Protein AF-A0A2K3M6A0-F1 (afdb_monomer)

Structure (mmCIF, N/CA/C/O backbone):
data_AF-A0A2K3M6A0-F1
#
_entry.id   AF-A0A2K3M6A0-F1
#
loop_
_atom_site.group_PDB
_atom_site.id
_atom_site.type_symbol
_atom_site.label_atom_id
_atom_site.label_alt_id
_atom_site.label_comp_id
_atom_site.label_asym_id
_atom_site.label_entity_id
_atom_site.label_seq_id
_atom_site.pdbx_PDB_ins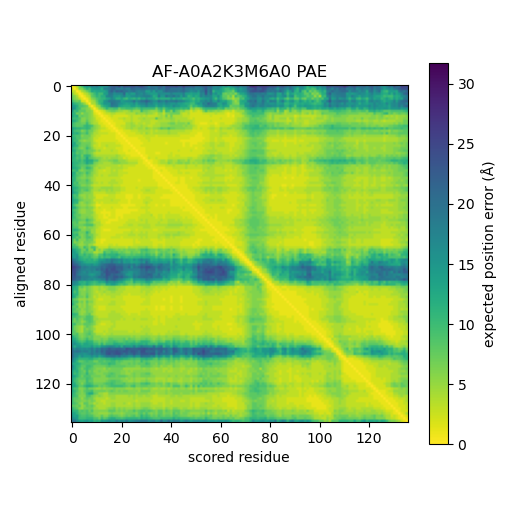_code
_atom_site.Cartn_x
_atom_site.Cartn_y
_atom_site.Cartn_z
_atom_site.occupancy
_atom_site.B_iso_or_equiv
_atom_site.auth_seq_id
_atom_site.auth_comp_id
_atom_site.auth_asym_id
_atom_site.auth_atom_id
_atom_site.pdbx_PDB_model_num
ATOM 1 N N . MET A 1 1 ? 1.274 -14.115 -6.739 1.00 34.28 1 MET A N 1
ATOM 2 C CA . MET A 1 1 ? 1.918 -12.951 -6.101 1.00 34.28 1 MET A CA 1
ATOM 3 C C . MET A 1 1 ? 0.934 -12.480 -5.065 1.00 34.28 1 MET A C 1
ATOM 5 O O . MET A 1 1 ? -0.086 -11.963 -5.477 1.00 34.28 1 MET A O 1
ATOM 9 N N . ASN A 1 2 ? 1.178 -12.779 -3.788 1.00 34.19 2 ASN A N 1
ATOM 10 C CA . ASN A 1 2 ? 0.263 -12.401 -2.717 1.00 34.19 2 ASN A CA 1
ATOM 11 C C . ASN A 1 2 ? 0.760 -11.099 -2.097 1.00 34.19 2 ASN A C 1
ATOM 13 O O . ASN A 1 2 ? 1.841 -11.116 -1.509 1.00 34.19 2 ASN A O 1
ATOM 17 N N . TYR A 1 3 ? 0.030 -9.991 -2.243 1.00 44.84 3 TYR A N 1
ATOM 18 C CA . TYR A 1 3 ? 0.388 -8.743 -1.555 1.00 44.84 3 TYR A CA 1
ATOM 19 C C . TYR A 1 3 ? -0.425 -8.601 -0.269 1.00 44.84 3 TYR A C 1
ATOM 21 O O . TYR A 1 3 ? -1.646 -8.744 -0.289 1.00 44.84 3 TYR A O 1
ATOM 29 N N . CYS A 1 4 ? 0.254 -8.316 0.839 1.00 45.03 4 CYS A N 1
ATOM 30 C CA . CYS A 1 4 ? -0.356 -7.972 2.120 1.00 45.03 4 CYS A CA 1
ATOM 31 C C . CYS A 1 4 ? -0.067 -6.505 2.429 1.00 45.03 4 CYS A C 1
ATOM 33 O O . CYS A 1 4 ? 1.101 -6.149 2.571 1.00 45.03 4 CYS A O 1
ATOM 35 N N . ILE A 1 5 ? -1.099 -5.666 2.553 1.00 56.81 5 ILE A N 1
ATOM 36 C CA . ILE A 1 5 ? -0.920 -4.256 2.928 1.00 56.81 5 ILE A CA 1
ATOM 37 C C . ILE A 1 5 ? -1.065 -4.115 4.441 1.00 56.81 5 ILE A C 1
ATOM 39 O O . ILE A 1 5 ? -2.130 -4.412 4.980 1.00 56.81 5 ILE A O 1
ATOM 43 N N . SER A 1 6 ? -0.004 -3.659 5.103 1.00 50.03 6 SER A N 1
ATOM 44 C CA . SER A 1 6 ? -0.015 -3.180 6.490 1.00 50.03 6 SER A CA 1
ATOM 45 C C . SER A 1 6 ? 0.191 -1.663 6.495 1.00 50.03 6 SER A C 1
ATOM 47 O O . SER A 1 6 ? 0.770 -1.115 5.562 1.00 50.03 6 SER A O 1
ATOM 49 N N . PHE A 1 7 ? -0.305 -0.956 7.509 1.00 47.25 7 PHE A N 1
ATOM 50 C CA . PHE A 1 7 ? -0.240 0.508 7.597 1.00 47.25 7 PHE A CA 1
ATOM 51 C C . PHE A 1 7 ? 0.735 0.958 8.691 1.00 47.25 7 PHE A C 1
ATOM 53 O O . PHE A 1 7 ? 0.305 1.282 9.797 1.00 47.25 7 PHE A O 1
ATOM 60 N N . THR A 1 8 ? 2.037 0.995 8.404 1.00 46.62 8 THR A N 1
ATOM 61 C CA . THR A 1 8 ? 3.055 1.632 9.249 1.00 46.62 8 THR A CA 1
ATOM 62 C C . THR A 1 8 ? 4.007 2.583 8.485 1.00 46.62 8 THR A C 1
ATOM 64 O O . THR A 1 8 ? 3.933 3.791 8.725 1.00 46.62 8 THR A O 1
ATOM 67 N N . ASN A 1 9 ? 4.846 2.123 7.546 1.00 52.41 9 ASN A N 1
ATOM 68 C CA . ASN A 1 9 ? 5.841 2.908 6.788 1.00 52.41 9 ASN A CA 1
ATOM 69 C C . ASN A 1 9 ? 5.932 2.436 5.318 1.00 52.41 9 ASN A C 1
ATOM 71 O O . ASN A 1 9 ? 6.118 1.261 5.069 1.00 52.41 9 ASN A O 1
ATOM 75 N N . GLY A 1 10 ? 5.830 3.321 4.320 1.00 67.81 10 GLY A N 1
ATOM 76 C CA . GLY A 1 10 ? 5.751 2.970 2.884 1.00 67.81 10 GLY A CA 1
ATOM 77 C C . GLY A 1 10 ? 6.915 2.154 2.286 1.00 67.81 10 GLY A C 1
ATOM 78 O O . GLY A 1 10 ? 7.767 2.738 1.622 1.00 67.81 10 GLY A O 1
ATOM 79 N N . VAL A 1 11 ? 6.926 0.828 2.446 1.00 79.69 11 VAL A N 1
ATOM 80 C CA . VAL A 1 11 ? 8.000 -0.089 2.030 1.00 79.69 11 VAL A CA 1
ATOM 81 C C . VAL A 1 11 ? 7.429 -1.374 1.421 1.00 79.69 11 VAL A C 1
ATOM 83 O O . VAL A 1 11 ? 6.636 -2.070 2.045 1.00 79.69 11 VAL A O 1
ATOM 86 N N . GLY A 1 12 ? 7.865 -1.749 0.218 1.00 79.69 12 GLY A N 1
ATOM 87 C CA . GLY A 1 12 ? 7.611 -3.078 -0.349 1.00 79.69 12 GLY A CA 1
ATOM 88 C C . GLY A 1 12 ? 8.686 -4.080 0.076 1.00 79.69 12 GLY A C 1
ATOM 89 O O . GLY A 1 12 ? 9.841 -3.910 -0.290 1.00 79.69 12 GLY A O 1
ATOM 90 N N . VAL A 1 13 ? 8.333 -5.140 0.800 1.00 86.00 13 VAL A N 1
ATOM 91 C CA . VAL A 1 13 ? 9.245 -6.214 1.222 1.00 86.00 13 VAL A CA 1
ATOM 92 C C . VAL A 1 13 ? 8.992 -7.463 0.380 1.00 86.00 13 VAL A C 1
ATOM 94 O O . VAL A 1 13 ? 7.917 -8.062 0.458 1.00 86.00 13 VAL A O 1
ATOM 97 N N . GLN A 1 14 ? 9.973 -7.871 -0.423 1.00 88.19 14 GLN A N 1
ATOM 98 C CA . GLN A 1 14 ? 9.849 -9.011 -1.341 1.00 88.19 14 GLN A CA 1
ATOM 99 C C . GLN A 1 14 ? 11.096 -9.903 -1.344 1.00 88.19 14 GLN A C 1
ATOM 101 O O . GLN A 1 14 ? 12.142 -9.535 -0.815 1.00 88.19 14 GLN A O 1
ATOM 106 N N . SER A 1 15 ? 10.999 -11.085 -1.955 1.00 91.25 15 SER A N 1
ATOM 107 C CA . SER A 1 15 ? 12.155 -11.976 -2.078 1.00 91.25 15 SER A CA 1
ATOM 108 C C . SER A 1 15 ? 13.226 -11.374 -2.989 1.00 91.25 15 SER A C 1
ATOM 110 O O . SER A 1 15 ? 12.934 -10.698 -3.980 1.00 91.25 15 SER A O 1
ATOM 112 N N . GLY A 1 16 ? 14.484 -11.634 -2.652 1.00 91.00 16 GLY A N 1
ATOM 113 C CA . GLY A 1 16 ? 15.627 -11.349 -3.503 1.00 91.00 16 GLY A CA 1
ATOM 114 C C . GLY A 1 16 ? 16.852 -12.149 -3.069 1.00 91.00 16 GLY A C 1
ATOM 115 O O . GLY A 1 16 ? 16.898 -12.651 -1.949 1.00 91.00 16 GLY A O 1
ATOM 116 N N . PRO A 1 17 ? 17.862 -12.275 -3.944 1.00 90.88 17 PRO A N 1
ATOM 117 C CA . PRO A 1 17 ? 19.028 -13.118 -3.682 1.00 90.88 17 PRO A CA 1
ATOM 118 C C . PRO A 1 17 ? 19.937 -12.563 -2.579 1.00 90.88 17 PRO A C 1
ATOM 120 O O . PRO A 1 17 ? 20.668 -13.321 -1.955 1.00 90.88 17 PRO A O 1
ATOM 123 N N . ASN A 1 18 ? 19.900 -11.248 -2.353 1.00 92.50 18 ASN A N 1
ATOM 124 C CA . ASN A 1 18 ? 20.719 -10.547 -1.373 1.00 92.50 18 ASN A CA 1
ATOM 125 C C . ASN A 1 18 ? 19.865 -9.527 -0.628 1.00 92.50 18 ASN A C 1
ATOM 127 O O . ASN A 1 18 ? 18.917 -8.981 -1.199 1.00 92.50 18 ASN A O 1
ATOM 131 N N . GLU A 1 19 ? 20.252 -9.238 0.611 1.00 94.44 19 GLU A N 1
ATOM 132 C CA . GLU A 1 19 ? 19.667 -8.149 1.381 1.00 94.44 19 GLU A CA 1
ATOM 133 C C . GLU A 1 19 ? 20.016 -6.800 0.738 1.00 94.44 19 GLU A C 1
ATOM 135 O O . GLU A 1 19 ? 21.191 -6.451 0.601 1.00 94.44 19 GLU A O 1
ATOM 140 N N . ARG A 1 20 ? 19.003 -6.061 0.277 1.00 94.00 20 ARG A N 1
ATOM 141 C CA . ARG A 1 20 ? 19.184 -4.729 -0.315 1.00 94.00 20 ARG A CA 1
ATOM 142 C C . ARG A 1 20 ? 17.924 -3.882 -0.222 1.00 94.00 20 ARG A C 1
ATOM 144 O O . ARG A 1 20 ? 16.817 -4.401 -0.304 1.00 94.00 20 ARG A O 1
ATOM 151 N N . SER A 1 21 ? 18.115 -2.570 -0.162 1.00 94.00 21 SER A N 1
ATOM 152 C CA . SER A 1 21 ? 17.063 -1.574 -0.365 1.00 94.00 21 SER A CA 1
ATOM 153 C C . SER A 1 21 ? 17.194 -0.959 -1.763 1.00 94.00 21 SER A C 1
ATOM 155 O O . SER A 1 21 ? 18.299 -0.699 -2.248 1.00 94.00 21 SER A O 1
ATOM 157 N N . ILE A 1 22 ? 16.058 -0.764 -2.429 1.00 93.69 22 ILE A N 1
ATOM 158 C CA . ILE A 1 22 ? 15.953 -0.196 -3.769 1.00 93.69 22 ILE A CA 1
ATOM 159 C C . ILE A 1 22 ? 15.022 1.024 -3.701 1.00 93.69 22 ILE A C 1
ATOM 161 O O . ILE A 1 22 ? 13.839 0.877 -3.381 1.00 93.69 22 ILE A O 1
ATOM 165 N N . PRO 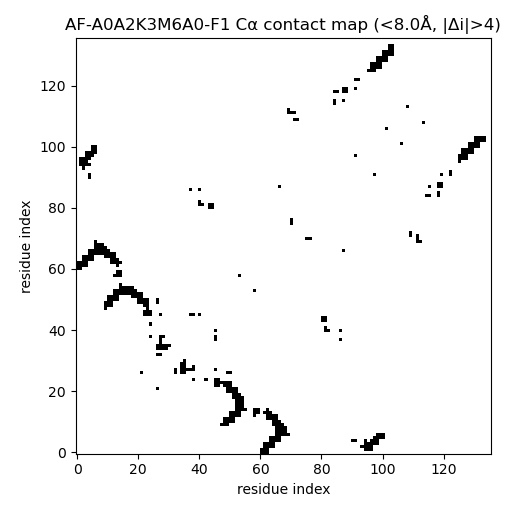A 1 23 ? 15.518 2.228 -4.029 1.00 94.44 23 PRO A N 1
ATOM 166 C CA . PRO A 1 23 ? 14.714 3.447 -4.049 1.00 94.44 23 PRO A CA 1
ATOM 167 C C . PRO A 1 23 ? 13.494 3.374 -4.980 1.00 94.44 23 PRO A C 1
ATOM 169 O O . PRO A 1 23 ? 13.580 2.854 -6.097 1.00 94.44 23 PRO A O 1
ATOM 172 N N . GLY A 1 24 ? 12.366 3.957 -4.564 1.00 92.50 24 GLY A N 1
ATOM 173 C CA . GLY A 1 24 ? 11.087 3.871 -5.276 1.00 92.50 24 GLY A CA 1
ATOM 174 C C . GLY A 1 24 ? 11.115 4.389 -6.716 1.00 92.50 24 GLY A C 1
ATOM 175 O O . GLY A 1 24 ? 10.454 3.828 -7.587 1.00 92.50 24 GLY A O 1
ATOM 176 N N . ASN A 1 25 ? 11.928 5.406 -7.007 1.00 92.75 25 ASN A N 1
ATOM 177 C CA . ASN A 1 25 ? 12.136 5.909 -8.369 1.00 92.75 25 ASN A CA 1
ATOM 178 C C . ASN A 1 25 ? 12.770 4.872 -9.313 1.00 92.75 25 ASN A C 1
ATOM 180 O O . ASN A 1 25 ? 12.490 4.905 -10.507 1.00 92.75 25 ASN A O 1
ATOM 184 N N . ILE A 1 26 ? 13.600 3.963 -8.794 1.00 93.62 26 ILE A N 1
ATOM 185 C CA . ILE A 1 26 ? 14.198 2.863 -9.564 1.00 93.62 26 ILE A CA 1
ATOM 186 C C . ILE A 1 26 ? 13.196 1.712 -9.683 1.00 93.62 26 ILE A C 1
ATOM 188 O O . ILE A 1 26 ? 12.962 1.195 -10.775 1.00 93.62 26 ILE A O 1
ATOM 192 N N . VAL A 1 27 ? 12.553 1.360 -8.569 1.00 91.12 27 VAL A N 1
ATOM 193 C CA . VAL A 1 27 ? 11.554 0.284 -8.490 1.00 91.12 27 VAL A CA 1
ATOM 194 C C . VAL A 1 27 ? 10.389 0.511 -9.463 1.00 91.12 27 VAL A C 1
ATOM 196 O O . VAL A 1 27 ? 9.885 -0.431 -10.068 1.00 91.12 27 VAL A O 1
ATOM 199 N N . ALA A 1 28 ? 9.983 1.767 -9.663 1.00 90.69 28 ALA A N 1
ATOM 200 C CA . ALA A 1 28 ? 8.883 2.132 -10.551 1.00 90.69 28 ALA A CA 1
ATOM 201 C C . ALA A 1 28 ? 9.230 2.094 -12.056 1.00 90.69 28 ALA A C 1
ATOM 203 O O . ALA A 1 28 ? 8.339 2.263 -12.884 1.00 90.69 28 ALA A O 1
ATOM 204 N N . VAL A 1 29 ? 10.492 1.884 -12.443 1.00 91.50 29 VAL A N 1
ATOM 205 C CA . VAL A 1 29 ? 10.895 1.773 -13.863 1.00 91.50 29 VAL A CA 1
ATOM 206 C C . VAL A 1 29 ? 11.513 0.419 -14.212 1.00 91.50 29 VAL A C 1
ATOM 208 O O . VAL A 1 29 ? 11.735 0.127 -15.386 1.00 91.50 29 VAL A O 1
ATOM 211 N N . GLN A 1 30 ? 11.769 -0.426 -13.214 1.00 88.94 30 GLN A N 1
ATOM 212 C CA . GLN A 1 30 ? 12.233 -1.795 -13.411 1.00 88.94 30 GLN A CA 1
ATOM 213 C C . GLN A 1 30 ? 11.100 -2.674 -13.955 1.00 88.94 30 GLN A C 1
ATOM 215 O O . GLN A 1 30 ? 10.082 -2.882 -13.300 1.00 88.94 30 GLN A O 1
ATOM 220 N N . ALA A 1 31 ? 11.271 -3.171 -15.184 1.00 84.50 31 ALA A N 1
ATOM 221 C CA . ALA A 1 31 ? 10.247 -3.937 -15.899 1.00 84.50 31 ALA A CA 1
ATOM 222 C C . ALA A 1 31 ? 9.925 -5.291 -15.244 1.00 84.50 31 ALA A C 1
ATOM 224 O O . ALA A 1 31 ? 8.831 -5.819 -15.421 1.00 84.50 31 ALA A O 1
ATOM 225 N N . ASP A 1 32 ? 10.870 -5.844 -14.485 1.00 85.56 32 ASP A N 1
ATOM 226 C CA . ASP A 1 32 ? 10.732 -7.077 -13.712 1.00 85.56 32 ASP A CA 1
ATOM 227 C C . ASP A 1 32 ? 10.015 -6.870 -12.368 1.00 85.56 32 ASP A C 1
ATOM 229 O O . ASP A 1 32 ? 9.759 -7.840 -11.654 1.00 85.56 32 ASP A O 1
ATOM 233 N N . MET A 1 33 ? 9.646 -5.630 -12.026 1.00 85.75 33 MET A N 1
ATOM 234 C CA . MET A 1 33 ? 8.975 -5.302 -10.773 1.00 85.75 33 MET A CA 1
ATOM 235 C C . MET A 1 33 ? 7.512 -4.872 -10.962 1.00 85.75 33 MET A C 1
ATOM 237 O O . MET A 1 33 ? 7.183 -4.101 -11.867 1.00 85.75 33 MET A O 1
ATOM 241 N N . PRO A 1 34 ? 6.600 -5.282 -10.059 1.00 87.19 3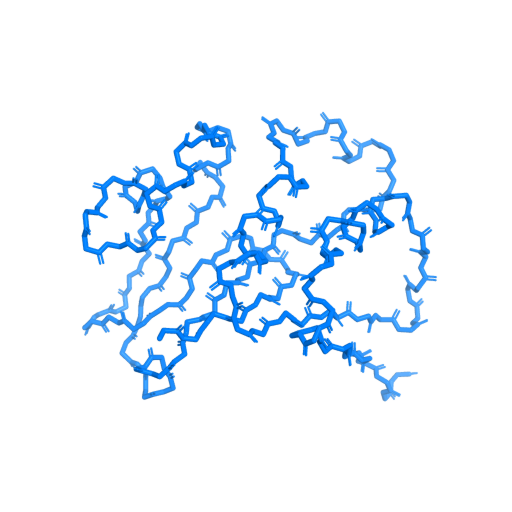4 PRO A N 1
ATOM 242 C CA . PRO A 1 34 ? 5.161 -5.030 -10.181 1.00 87.19 34 PRO A CA 1
ATOM 243 C C . PRO A 1 34 ? 4.741 -3.598 -9.789 1.00 87.19 34 PRO A C 1
ATOM 245 O O . PRO A 1 34 ? 3.581 -3.360 -9.454 1.00 87.19 34 PRO A O 1
ATOM 248 N N . PHE A 1 35 ? 5.664 -2.635 -9.817 1.00 89.56 35 PHE A N 1
ATOM 249 C CA . PHE A 1 35 ? 5.496 -1.299 -9.237 1.00 89.56 35 PHE A CA 1
ATOM 250 C C . PHE A 1 35 ? 5.493 -0.166 -10.270 1.00 89.56 35 PHE A C 1
ATOM 252 O O . PHE A 1 35 ? 5.423 1.005 -9.900 1.00 89.56 35 PHE A O 1
ATOM 259 N N . SER A 1 36 ? 5.506 -0.485 -11.566 1.00 90.44 36 SER A N 1
ATOM 260 C CA . SER A 1 36 ? 5.566 0.516 -12.641 1.00 90.44 36 SER A CA 1
ATOM 261 C C . SER A 1 36 ? 4.417 1.532 -12.626 1.00 90.44 36 SER A C 1
ATOM 263 O O . SER A 1 36 ? 4.604 2.711 -12.933 1.00 90.44 36 SER A O 1
ATOM 265 N N . GLY A 1 37 ? 3.231 1.110 -12.178 1.00 90.88 37 GLY A N 1
ATOM 266 C CA . GLY A 1 37 ? 2.070 1.989 -12.016 1.00 90.88 37 GLY A CA 1
ATOM 267 C C . GLY A 1 37 ? 2.220 3.056 -10.924 1.00 90.88 37 GLY A C 1
ATOM 268 O O . GLY A 1 37 ? 1.460 4.020 -10.926 1.00 90.88 37 GLY A O 1
ATOM 269 N N . LEU A 1 38 ? 3.202 2.940 -10.020 1.00 91.44 38 LEU A N 1
ATOM 270 C CA . LEU A 1 38 ? 3.444 3.948 -8.980 1.00 91.44 38 LEU A CA 1
ATOM 271 C C . LEU A 1 38 ? 4.000 5.264 -9.546 1.00 91.44 38 LEU A C 1
ATOM 273 O O . LEU A 1 38 ? 3.936 6.292 -8.872 1.00 91.44 38 LEU A O 1
ATOM 277 N N . THR A 1 39 ? 4.490 5.262 -10.793 1.00 93.00 39 THR A N 1
ATOM 278 C CA . THR A 1 39 ? 4.935 6.476 -11.501 1.00 93.00 39 THR A CA 1
ATOM 279 C C . THR A 1 39 ? 3.850 7.552 -11.589 1.00 93.00 39 THR A C 1
ATOM 281 O O . THR A 1 39 ? 4.173 8.738 -11.529 1.00 93.00 39 THR A O 1
ATOM 284 N N . THR A 1 40 ? 2.568 7.167 -11.627 1.00 94.25 40 THR A N 1
ATOM 285 C CA . THR A 1 40 ? 1.423 8.093 -11.634 1.00 94.25 40 THR A CA 1
ATOM 286 C C . THR A 1 40 ? 1.351 8.984 -10.388 1.00 94.25 40 THR A C 1
ATOM 288 O O . THR A 1 40 ? 0.845 10.100 -10.474 1.00 94.25 40 THR A O 1
ATOM 291 N N . PHE A 1 41 ? 1.895 8.550 -9.246 1.00 91.94 41 PHE A N 1
ATOM 292 C CA . PHE A 1 41 ? 1.905 9.340 -8.005 1.00 91.94 41 PHE A CA 1
ATOM 293 C C . PHE A 1 41 ? 3.088 10.317 -7.906 1.00 91.94 41 PHE A C 1
ATOM 295 O O . PHE A 1 41 ? 3.169 11.109 -6.964 1.00 91.94 41 PHE A O 1
ATOM 302 N N . GLY A 1 42 ? 3.990 10.288 -8.891 1.00 92.38 42 GLY A N 1
ATOM 303 C CA . GLY A 1 42 ? 5.078 11.244 -9.044 1.00 92.38 42 GLY A CA 1
ATOM 304 C C . GLY A 1 42 ? 6.192 11.141 -7.997 1.00 92.38 42 GLY A C 1
ATOM 305 O O . GLY A 1 42 ? 6.174 10.350 -7.051 1.00 92.38 42 GLY A O 1
ATOM 306 N N . THR A 1 43 ? 7.202 11.993 -8.169 1.00 91.38 43 THR A N 1
ATOM 307 C CA . THR A 1 43 ? 8.447 11.977 -7.383 1.00 91.38 43 THR A CA 1
ATOM 308 C C . THR A 1 43 ? 8.225 12.214 -5.886 1.00 91.38 43 THR A C 1
ATOM 310 O O . THR A 1 43 ? 8.975 11.700 -5.055 1.00 91.38 43 THR A O 1
ATOM 313 N N . ALA A 1 44 ? 7.179 12.956 -5.513 1.00 90.25 44 ALA A N 1
ATOM 314 C CA . ALA A 1 44 ? 6.862 13.239 -4.114 1.00 90.25 44 ALA A CA 1
ATOM 315 C C . ALA A 1 44 ? 6.500 11.973 -3.318 1.00 90.25 44 ALA A C 1
ATOM 317 O O . ALA A 1 44 ? 6.831 11.881 -2.135 1.00 90.25 44 ALA A O 1
ATOM 318 N N . PHE A 1 45 ? 5.857 10.996 -3.965 1.00 90.38 45 PHE A N 1
ATOM 319 C CA . PHE A 1 45 ? 5.610 9.679 -3.386 1.00 90.38 45 PHE A CA 1
ATOM 320 C C . PHE A 1 45 ? 6.822 8.758 -3.557 1.00 90.38 45 PHE A C 1
ATOM 322 O O . PHE A 1 45 ? 7.287 8.177 -2.581 1.00 90.38 45 PHE A O 1
ATOM 329 N N . LEU A 1 46 ? 7.380 8.667 -4.770 1.00 91.81 46 LEU A N 1
ATOM 330 C CA . LEU A 1 46 ? 8.476 7.736 -5.077 1.00 91.81 46 LEU A CA 1
ATOM 331 C C . LEU A 1 46 ? 9.754 7.993 -4.266 1.00 91.81 46 LEU A C 1
ATOM 333 O O . LEU A 1 46 ? 10.512 7.060 -4.032 1.00 91.81 46 LEU A O 1
ATOM 337 N N . SER A 1 47 ? 9.989 9.228 -3.816 1.00 90.69 47 SER A N 1
ATOM 338 C CA . SER A 1 47 ? 11.104 9.560 -2.912 1.00 90.69 47 SER A CA 1
ATOM 339 C C . SER A 1 47 ? 10.912 9.053 -1.478 1.00 90.69 47 SER A C 1
ATOM 341 O O . SER A 1 47 ? 11.870 9.022 -0.713 1.00 90.69 47 SER A O 1
ATOM 343 N N . LYS A 1 48 ? 9.684 8.669 -1.109 1.00 88.38 48 LYS A N 1
ATOM 344 C CA . LYS A 1 48 ? 9.320 8.115 0.203 1.00 88.38 48 LYS A CA 1
ATOM 345 C C . LYS A 1 48 ? 9.049 6.613 0.164 1.00 88.38 48 LYS A C 1
ATOM 347 O O . LYS A 1 48 ? 8.904 6.016 1.224 1.00 88.38 48 LYS A O 1
ATOM 352 N N . PHE A 1 49 ? 8.919 6.037 -1.029 1.00 91.25 49 PHE A N 1
ATOM 353 C CA . PHE A 1 49 ? 8.713 4.609 -1.223 1.00 91.25 49 PHE A CA 1
ATOM 354 C C . PHE A 1 49 ? 10.054 3.904 -1.416 1.00 91.25 49 PHE A C 1
ATOM 356 O O . PHE A 1 49 ? 10.941 4.403 -2.108 1.00 91.25 49 PHE A O 1
ATOM 363 N N . GLU A 1 50 ? 10.175 2.718 -0.841 1.00 92.56 50 GLU A N 1
ATOM 364 C CA . GLU A 1 50 ? 11.358 1.872 -0.938 1.00 92.56 50 GLU A CA 1
ATOM 365 C C . GLU A 1 50 ? 10.935 0.419 -1.162 1.00 92.56 50 GLU A C 1
ATOM 367 O O . GLU A 1 50 ? 9.905 -0.015 -0.648 1.00 92.56 50 GLU A O 1
ATOM 372 N N . CYS A 1 51 ? 11.724 -0.349 -1.912 1.00 93.25 51 CYS A N 1
ATOM 373 C CA . CYS A 1 51 ? 11.593 -1.798 -1.948 1.00 93.25 51 CYS A CA 1
ATOM 374 C C . CYS A 1 51 ? 12.778 -2.463 -1.249 1.00 93.25 51 CYS A C 1
ATOM 376 O O . CYS A 1 51 ? 13.911 -2.370 -1.718 1.00 93.25 51 CYS A O 1
ATOM 378 N N . SER A 1 52 ? 12.504 -3.166 -0.156 1.00 93.75 52 SER A N 1
ATOM 379 C CA . SER A 1 52 ? 13.468 -4.010 0.536 1.00 93.75 52 SER A CA 1
ATOM 380 C C . SER A 1 52 ? 13.380 -5.446 0.017 1.00 93.75 52 SER A C 1
ATOM 382 O O . SER A 1 52 ? 12.294 -6.012 -0.142 1.00 93.75 52 SER A O 1
ATOM 384 N N . GLN A 1 53 ? 14.532 -6.036 -0.273 1.00 93.75 53 GLN A N 1
ATOM 385 C CA . GLN A 1 53 ? 14.667 -7.419 -0.699 1.00 93.75 53 GLN A CA 1
ATOM 386 C C . GLN A 1 53 ? 15.554 -8.186 0.265 1.00 93.75 53 GLN A C 1
ATOM 388 O O . GLN A 1 53 ? 16.561 -7.649 0.713 1.00 93.75 53 GLN A O 1
ATOM 393 N N . MET A 1 54 ? 15.208 -9.442 0.539 1.00 94.81 54 MET A N 1
ATOM 394 C CA . MET A 1 54 ? 16.050 -10.365 1.303 1.00 94.81 54 MET A CA 1
ATOM 395 C C . MET A 1 54 ? 15.723 -11.828 0.962 1.00 94.81 54 MET A C 1
ATOM 397 O O . MET A 1 54 ? 14.586 -12.123 0.571 1.00 94.81 54 MET A O 1
ATOM 401 N N . PRO A 1 55 ? 16.678 -12.759 1.135 1.00 94.94 55 PRO A N 1
ATOM 402 C CA . PRO A 1 55 ? 16.423 -14.182 0.961 1.00 94.94 55 PRO A CA 1
ATOM 403 C C . PRO A 1 55 ? 15.705 -14.733 2.198 1.00 94.94 55 PRO A C 1
ATOM 405 O O . PRO A 1 55 ? 16.323 -15.006 3.226 1.00 94.94 55 PRO A O 1
ATOM 408 N N . HIS A 1 56 ? 14.385 -14.891 2.109 1.00 93.75 56 HIS A N 1
ATOM 409 C CA . HIS A 1 56 ? 13.584 -15.465 3.188 1.00 93.75 56 HIS A CA 1
ATOM 410 C C . HIS A 1 56 ? 12.490 -16.386 2.621 1.00 93.75 56 HIS A C 1
ATOM 412 O O . HIS A 1 56 ? 11.734 -15.930 1.760 1.00 93.75 56 HIS A O 1
ATOM 418 N N . PRO A 1 57 ? 12.317 -17.625 3.131 1.00 93.44 57 PRO A N 1
ATOM 419 C CA . PRO A 1 57 ? 11.369 -18.596 2.570 1.00 93.44 57 PRO A CA 1
ATOM 420 C C . PRO A 1 57 ? 9.928 -18.078 2.465 1.00 93.44 57 PRO A C 1
ATOM 422 O O . PRO A 1 57 ? 9.243 -18.302 1.476 1.00 93.44 57 PRO A O 1
ATOM 425 N N . LEU A 1 58 ? 9.463 -17.306 3.456 1.00 89.38 58 LEU A N 1
ATOM 426 C CA . LEU A 1 58 ? 8.123 -16.700 3.407 1.00 89.38 58 LEU A CA 1
ATOM 427 C C . LEU A 1 58 ? 7.954 -15.729 2.227 1.00 89.38 58 LEU A C 1
ATOM 429 O O . LEU A 1 58 ? 6.871 -15.643 1.647 1.00 89.38 58 LEU A O 1
ATOM 433 N N . LEU A 1 59 ? 9.020 -15.007 1.867 1.00 90.12 59 LEU A N 1
ATOM 434 C CA . LEU A 1 59 ? 8.977 -13.995 0.815 1.00 90.12 59 LEU A CA 1
ATOM 435 C C . LEU A 1 59 ? 8.958 -14.604 -0.593 1.00 90.12 59 LEU A C 1
ATOM 437 O O . LEU A 1 59 ? 8.626 -13.913 -1.554 1.00 90.12 59 LEU A O 1
ATOM 441 N N . GLU A 1 60 ? 9.273 -15.897 -0.726 1.00 89.69 60 GLU A N 1
ATOM 442 C CA . GLU A 1 60 ? 9.085 -16.656 -1.971 1.00 89.69 60 GLU A CA 1
ATOM 443 C C . GLU A 1 60 ? 7.598 -16.831 -2.313 1.00 89.69 60 GLU A C 1
ATOM 445 O O . GLU A 1 60 ? 7.234 -17.049 -3.469 1.00 89.69 60 GLU A O 1
ATOM 450 N N . HIS A 1 61 ? 6.725 -16.710 -1.309 1.00 88.56 61 HIS A N 1
ATOM 451 C CA . HIS A 1 61 ? 5.287 -16.925 -1.445 1.00 88.56 61 HIS A CA 1
ATOM 452 C C . HIS A 1 61 ? 4.460 -15.647 -1.251 1.00 88.56 61 HIS A C 1
ATOM 454 O O . HIS A 1 61 ? 3.341 -15.555 -1.772 1.00 88.56 61 HIS A O 1
ATOM 460 N N . ILE A 1 62 ? 4.982 -14.671 -0.500 1.00 87.94 62 ILE A N 1
ATOM 461 C CA . ILE A 1 62 ? 4.256 -13.466 -0.082 1.00 87.94 62 ILE A CA 1
ATOM 462 C C . ILE A 1 62 ? 5.146 -12.228 -0.218 1.00 87.94 62 ILE A C 1
ATOM 464 O O . ILE A 1 62 ? 6.302 -12.223 0.183 1.00 87.94 62 ILE A O 1
ATOM 468 N N . THR A 1 63 ? 4.581 -11.144 -0.736 1.00 89.19 63 THR A N 1
ATOM 469 C CA . THR A 1 63 ? 5.177 -9.809 -0.695 1.00 89.19 63 THR A CA 1
ATOM 470 C C . THR A 1 63 ? 4.409 -8.970 0.312 1.00 89.19 63 THR A C 1
ATOM 472 O O . THR A 1 63 ? 3.183 -8.871 0.254 1.00 89.19 63 THR A O 1
ATOM 475 N N . PHE A 1 64 ? 5.119 -8.333 1.233 1.00 90.12 64 PHE A N 1
ATOM 476 C CA . PHE A 1 64 ? 4.499 -7.371 2.133 1.00 90.12 64 PHE A CA 1
ATOM 477 C C . PHE A 1 64 ? 4.619 -5.980 1.533 1.00 90.12 64 PHE A C 1
ATOM 479 O O . PHE A 1 64 ? 5.645 -5.615 0.970 1.00 90.12 64 PHE A O 1
ATOM 486 N N . VAL A 1 65 ? 3.559 -5.201 1.644 1.00 88.81 65 VAL A N 1
ATOM 487 C CA . VAL A 1 65 ? 3.590 -3.769 1.400 1.00 88.81 65 VAL A CA 1
ATOM 488 C C . VAL A 1 65 ? 3.250 -3.121 2.722 1.00 88.81 65 VAL A C 1
ATOM 490 O O . VAL A 1 65 ? 2.113 -3.153 3.182 1.00 88.81 65 VAL A O 1
ATOM 493 N N . ASP A 1 66 ? 4.252 -2.550 3.353 1.00 84.44 66 ASP A N 1
ATOM 494 C CA . ASP A 1 66 ? 4.026 -1.610 4.422 1.00 84.44 66 ASP A CA 1
ATOM 495 C C . ASP A 1 66 ? 3.682 -0.243 3.801 1.00 84.44 66 ASP A C 1
ATOM 497 O O . ASP A 1 66 ? 4.251 0.165 2.791 1.00 84.44 66 ASP A O 1
ATOM 501 N N . SER A 1 67 ? 2.679 0.442 4.333 1.00 77.31 67 SER A N 1
ATOM 502 C CA . SER A 1 67 ? 2.158 1.711 3.826 1.00 77.31 67 SER A CA 1
ATOM 503 C C . SER A 1 67 ? 2.256 2.781 4.909 1.00 77.31 67 SER A C 1
ATOM 505 O O . SER A 1 67 ? 2.180 2.458 6.087 1.00 77.31 67 SER A O 1
ATOM 507 N N . PRO A 1 68 ? 2.433 4.068 4.572 1.00 70.75 68 PRO A N 1
ATOM 508 C CA . PRO A 1 68 ? 2.549 5.111 5.587 1.00 70.75 68 PRO A CA 1
ATOM 509 C C . PRO A 1 68 ? 1.327 5.132 6.518 1.00 70.75 68 PRO A C 1
ATOM 511 O O . PRO A 1 68 ? 0.193 5.140 6.040 1.00 70.75 68 PRO A O 1
ATOM 514 N N . GLY A 1 69 ? 1.549 5.183 7.834 1.00 70.44 69 GLY A N 1
ATOM 515 C CA . GLY A 1 69 ? 0.469 5.179 8.824 1.00 70.44 69 GLY A CA 1
ATOM 516 C C . GLY A 1 69 ? -0.571 6.278 8.584 1.00 70.44 69 GLY A C 1
ATOM 517 O O . GLY A 1 69 ? -0.245 7.373 8.120 1.00 70.44 69 GLY A O 1
ATOM 518 N N . VAL A 1 70 ? -1.840 5.998 8.885 1.00 70.31 70 VAL A N 1
ATOM 519 C CA . VAL A 1 70 ? -2.907 7.006 8.795 1.00 70.31 70 VAL A CA 1
ATOM 520 C C . VAL A 1 70 ? -2.636 8.085 9.842 1.00 70.31 70 VAL A C 1
ATOM 522 O O . VAL A 1 70 ? -2.488 7.783 11.026 1.00 70.31 70 VAL A O 1
ATOM 525 N N . LEU A 1 71 ? -2.501 9.336 9.398 1.00 65.12 71 LEU A N 1
ATOM 526 C CA . LEU A 1 71 ? -2.160 10.439 10.289 1.00 65.12 71 LEU A CA 1
ATOM 527 C C . LEU A 1 71 ? -3.400 10.908 11.058 1.00 65.12 71 LEU A C 1
ATOM 529 O O . LEU A 1 71 ? -4.532 10.847 10.577 1.00 65.12 71 LEU A O 1
ATOM 533 N N . TYR A 1 72 ? -3.161 11.394 12.274 1.00 61.25 72 TYR A N 1
ATOM 534 C CA . TYR A 1 72 ? -4.179 11.994 13.128 1.00 61.25 72 TYR A CA 1
ATOM 535 C C . TYR A 1 72 ? -4.027 13.523 13.072 1.00 61.25 72 TYR A C 1
ATOM 537 O O . TYR A 1 72 ? -2.963 14.062 13.384 1.00 61.25 72 TYR A O 1
ATOM 545 N N . GLY A 1 73 ? -5.089 14.225 12.663 1.00 55.16 73 GLY A N 1
ATOM 546 C CA . GLY A 1 73 ? -5.182 15.692 12.675 1.00 55.16 73 GLY A CA 1
ATOM 547 C C . GLY A 1 73 ? -4.865 16.408 11.349 1.00 55.16 73 GLY A C 1
ATOM 548 O O . GLY A 1 73 ? -3.980 16.028 10.584 1.00 55.16 73 GLY A O 1
ATOM 549 N N . GLU A 1 74 ? -5.574 17.514 11.087 1.00 52.56 74 GLU A N 1
ATOM 550 C CA . GLU A 1 74 ? -5.487 18.295 9.835 1.00 52.56 74 GLU A CA 1
ATOM 551 C C . GLU A 1 74 ? -4.083 18.821 9.498 1.00 52.56 74 GLU A C 1
ATOM 553 O O . GLU A 1 74 ? -3.720 18.893 8.325 1.00 52.56 74 GLU A O 1
ATOM 558 N N . LYS A 1 75 ? -3.261 19.157 10.502 1.00 52.00 75 LYS A N 1
ATOM 559 C CA . LYS A 1 75 ? -1.913 19.725 10.288 1.00 52.00 75 LYS A CA 1
ATOM 560 C C . LYS A 1 75 ? -0.924 18.745 9.646 1.00 52.00 75 LYS A C 1
ATOM 562 O O . LYS A 1 75 ? 0.061 19.171 9.054 1.00 52.00 75 LYS A O 1
ATOM 567 N N . GLN A 1 76 ? -1.169 17.446 9.787 1.00 50.50 76 GLN A N 1
ATOM 568 C CA . GLN A 1 76 ? -0.349 16.382 9.209 1.00 50.50 76 GLN A CA 1
ATOM 569 C C . GLN A 1 76 ? -0.797 16.047 7.771 1.00 50.50 76 GLN A C 1
ATOM 571 O O . GLN A 1 76 ? 0.033 15.699 6.930 1.00 50.50 76 GLN A O 1
ATOM 576 N N . ARG A 1 77 ? -2.083 16.260 7.440 1.00 55.66 77 ARG A N 1
ATOM 577 C CA . ARG A 1 77 ? -2.622 16.112 6.073 1.00 55.66 77 ARG A CA 1
ATOM 578 C C . ARG A 1 77 ? -1.986 17.078 5.080 1.00 55.66 77 ARG A C 1
ATOM 580 O O . ARG A 1 77 ? -1.621 16.668 3.984 1.00 55.66 77 ARG A O 1
ATOM 587 N N . THR A 1 78 ? -1.808 18.343 5.464 1.00 55.47 78 THR A N 1
ATOM 588 C CA . THR A 1 78 ? -1.193 19.367 4.600 1.00 55.47 78 THR A CA 1
ATOM 589 C C . THR A 1 78 ? 0.298 19.131 4.333 1.00 55.47 78 THR A C 1
ATOM 591 O O . THR A 1 78 ? 0.855 19.764 3.441 1.00 55.47 78 THR A O 1
ATOM 594 N N . GLN A 1 79 ? 0.950 18.204 5.048 1.00 59.62 79 GLN A N 1
ATOM 595 C CA . GLN A 1 79 ? 2.353 17.840 4.813 1.00 59.62 79 GLN A CA 1
ATOM 596 C C . GLN A 1 79 ? 2.547 16.720 3.776 1.00 59.62 79 GLN A C 1
ATOM 598 O O . GLN A 1 79 ? 3.678 16.483 3.333 1.00 59.62 79 GLN A O 1
ATOM 603 N N . ARG A 1 80 ? 1.490 16.008 3.355 1.00 73.00 80 ARG A N 1
ATOM 604 C CA . ARG A 1 80 ? 1.616 14.997 2.294 1.00 73.00 80 ARG A CA 1
ATOM 605 C C . ARG A 1 80 ? 1.544 15.663 0.926 1.00 73.00 80 ARG A C 1
ATOM 607 O O . ARG A 1 80 ? 0.482 16.014 0.439 1.00 73.00 80 ARG A O 1
ATOM 614 N N . ALA A 1 81 ? 2.702 15.770 0.282 1.00 83.44 81 ALA A N 1
ATOM 615 C CA . ALA A 1 81 ? 2.838 16.260 -1.089 1.00 83.44 81 ALA A CA 1
ATOM 616 C C . ALA A 1 81 ? 2.402 15.238 -2.169 1.00 83.44 81 ALA A C 1
ATOM 618 O O . ALA A 1 81 ? 2.801 15.368 -3.322 1.00 83.44 81 ALA A O 1
ATOM 619 N N . TYR A 1 82 ? 1.645 14.197 -1.806 1.00 86.19 82 TYR A N 1
ATOM 620 C CA . TYR A 1 82 ? 1.181 13.148 -2.718 1.00 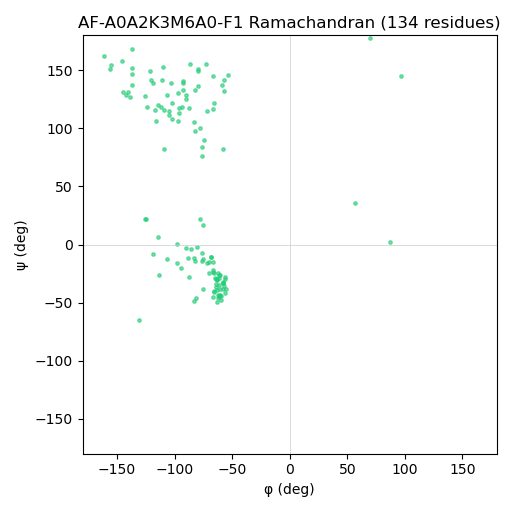86.19 82 TYR A CA 1
ATOM 621 C C . TYR A 1 82 ? -0.217 12.650 -2.328 1.00 86.19 82 TYR A C 1
ATOM 623 O O . TYR A 1 82 ? -0.627 12.768 -1.170 1.00 86.19 82 TYR A O 1
ATOM 631 N N . ASP A 1 83 ? -0.931 12.064 -3.291 1.00 86.31 83 ASP A N 1
ATOM 632 C CA . ASP A 1 83 ? -2.263 11.487 -3.091 1.00 86.31 83 ASP A CA 1
ATOM 633 C C . ASP A 1 83 ? -2.188 10.156 -2.327 1.00 86.31 83 ASP A C 1
ATOM 635 O O . ASP A 1 83 ? -2.055 9.078 -2.906 1.00 86.31 83 ASP A O 1
ATOM 639 N N . PHE A 1 84 ? -2.260 10.235 -1.000 1.00 84.81 84 PHE A N 1
ATOM 640 C CA . PHE A 1 84 ? -2.242 9.058 -0.135 1.00 84.81 84 PHE A CA 1
ATOM 641 C C . PHE A 1 84 ? -3.409 8.103 -0.408 1.00 84.81 84 PHE A C 1
ATOM 643 O O . PHE A 1 84 ? -3.202 6.896 -0.487 1.00 84.81 84 PHE A O 1
ATOM 650 N N . THR A 1 85 ? -4.623 8.629 -0.585 1.00 85.06 85 THR A N 1
ATOM 651 C CA . THR A 1 85 ? -5.817 7.806 -0.807 1.00 85.06 85 THR A CA 1
ATOM 652 C C . THR A 1 85 ? -5.728 7.058 -2.137 1.00 85.06 85 THR A C 1
ATOM 654 O O . THR A 1 85 ? -6.047 5.867 -2.181 1.00 85.06 85 THR A O 1
ATOM 657 N N . GLY A 1 86 ? -5.240 7.716 -3.193 1.00 88.94 86 GLY A N 1
ATOM 658 C CA . GLY A 1 86 ? -4.971 7.088 -4.485 1.00 88.94 86 GLY A CA 1
ATOM 659 C C . GLY A 1 86 ? -3.915 5.986 -4.398 1.00 88.94 86 GLY A C 1
ATOM 660 O O . GLY A 1 86 ? -4.140 4.892 -4.913 1.00 88.94 86 GLY A O 1
ATOM 661 N N . VAL A 1 87 ? -2.808 6.221 -3.682 1.00 88.44 87 VAL A N 1
ATOM 662 C CA . VAL A 1 87 ? -1.772 5.196 -3.442 1.00 88.44 87 VAL A CA 1
ATOM 663 C C . VAL A 1 87 ? -2.357 3.989 -2.706 1.00 88.44 87 VAL A C 1
ATOM 665 O O . VAL A 1 87 ? -2.156 2.850 -3.131 1.00 88.44 87 VAL A O 1
ATOM 668 N N . THR A 1 88 ? -3.111 4.214 -1.626 1.00 86.38 88 THR A N 1
ATOM 669 C CA . THR A 1 88 ? -3.754 3.132 -0.868 1.00 86.38 88 THR A CA 1
ATOM 670 C C . THR A 1 88 ? -4.719 2.339 -1.741 1.00 86.38 88 THR A C 1
ATOM 672 O O . THR A 1 88 ? -4.684 1.113 -1.715 1.00 86.38 88 THR A O 1
ATOM 675 N N . SER A 1 89 ? -5.542 3.017 -2.546 1.00 87.88 89 SER A N 1
ATOM 676 C CA . SER A 1 89 ? -6.479 2.361 -3.465 1.00 87.88 89 SER A CA 1
ATOM 677 C C . SER A 1 89 ? -5.751 1.541 -4.537 1.00 87.88 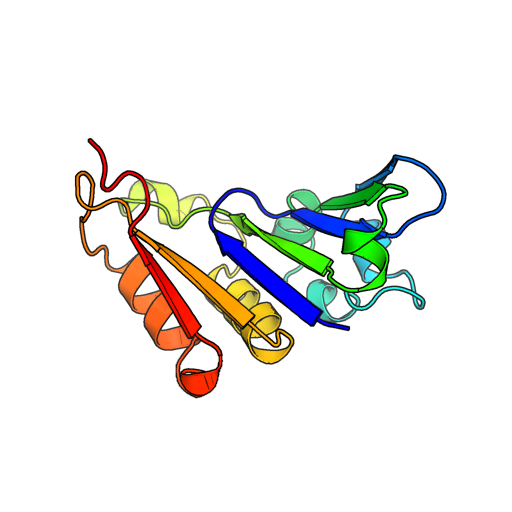89 SER A C 1
ATOM 679 O O . SER A 1 89 ? -6.152 0.419 -4.831 1.00 87.88 89 SER A O 1
ATOM 681 N N . TRP A 1 90 ? -4.632 2.043 -5.069 1.00 90.31 90 TRP A N 1
ATOM 682 C CA . TRP A 1 90 ? -3.822 1.328 -6.059 1.00 90.31 90 TRP A CA 1
ATOM 683 C C . TRP A 1 90 ? -3.251 0.020 -5.512 1.00 90.31 90 TRP A C 1
ATOM 685 O O . TRP A 1 90 ? -3.337 -1.017 -6.175 1.00 90.31 90 TRP A O 1
ATOM 695 N N . PHE A 1 91 ? -2.698 0.049 -4.294 1.00 89.06 91 PHE A N 1
ATOM 696 C CA . PHE A 1 91 ? -2.224 -1.172 -3.647 1.00 89.06 91 PHE A CA 1
ATOM 697 C C . PHE A 1 91 ? -3.393 -2.095 -3.321 1.00 89.06 91 PHE A C 1
ATOM 699 O O . PHE A 1 91 ? -3.323 -3.287 -3.619 1.00 89.06 91 PHE A O 1
ATOM 706 N N . ALA A 1 92 ? -4.479 -1.544 -2.773 1.00 87.25 92 ALA A N 1
ATOM 707 C CA . ALA A 1 92 ? -5.668 -2.308 -2.438 1.00 87.25 92 ALA A CA 1
ATOM 708 C C . ALA A 1 92 ? -6.236 -3.023 -3.659 1.00 87.25 92 ALA A C 1
ATOM 710 O O . ALA A 1 92 ? -6.612 -4.174 -3.544 1.00 87.25 92 ALA A O 1
ATOM 711 N N . ALA A 1 93 ? -6.235 -2.421 -4.847 1.00 88.56 93 ALA A N 1
ATOM 712 C CA . ALA A 1 93 ? -6.704 -3.075 -6.065 1.00 88.56 93 ALA A CA 1
ATOM 713 C C . ALA A 1 93 ? -5.844 -4.282 -6.480 1.00 88.56 93 ALA A C 1
ATOM 715 O O . ALA A 1 93 ? -6.359 -5.220 -7.086 1.00 88.56 93 ALA A O 1
ATOM 716 N N . LYS A 1 94 ? -4.550 -4.280 -6.141 1.00 88.12 94 LYS A N 1
ATOM 717 C CA . LYS A 1 94 ? -3.575 -5.303 -6.554 1.00 88.12 94 LYS A CA 1
ATOM 718 C C . LYS A 1 94 ? -3.316 -6.385 -5.511 1.00 88.12 94 LYS A C 1
ATOM 720 O O . LYS A 1 94 ? -2.730 -7.403 -5.860 1.00 88.12 94 LYS A O 1
ATOM 725 N N . CYS A 1 95 ? -3.706 -6.163 -4.261 1.00 88.38 95 CYS A N 1
ATOM 726 C CA . CYS A 1 95 ? -3.452 -7.099 -3.178 1.00 88.38 95 CYS A CA 1
ATOM 727 C C . CYS A 1 95 ? -4.526 -8.180 -3.057 1.00 88.38 95 CYS A C 1
ATOM 729 O O . CYS A 1 95 ? -5.683 -7.973 -3.426 1.00 88.38 95 CYS A O 1
ATOM 731 N N . ASP A 1 96 ? -4.133 -9.310 -2.481 1.00 88.75 96 ASP A N 1
ATOM 732 C CA . ASP A 1 96 ? -5.008 -10.445 -2.171 1.00 88.75 96 ASP A CA 1
ATOM 733 C C . ASP A 1 96 ? -5.515 -10.372 -0.728 1.00 88.75 96 ASP A C 1
ATOM 735 O O . ASP A 1 96 ? -6.533 -10.971 -0.393 1.00 88.75 96 ASP A O 1
ATOM 739 N N . LEU A 1 97 ? -4.813 -9.618 0.128 1.00 89.00 97 LEU A N 1
ATOM 740 C CA . LEU A 1 97 ? -5.157 -9.408 1.527 1.00 89.00 97 LEU A CA 1
ATOM 741 C C . LEU A 1 97 ? -4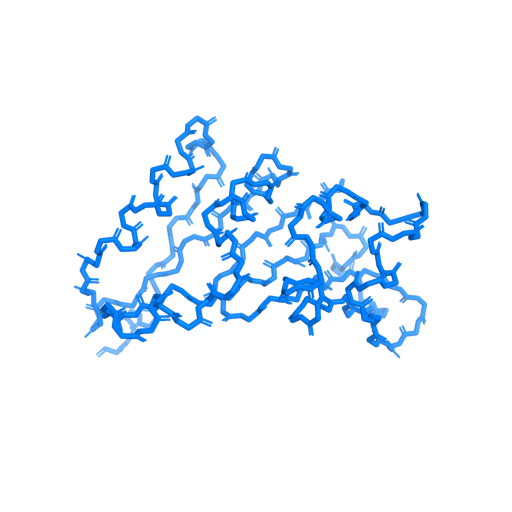.797 -7.983 1.968 1.00 89.00 97 LEU A C 1
ATOM 743 O O . LEU A 1 97 ? -3.675 -7.517 1.776 1.00 89.00 97 LEU A O 1
ATOM 747 N N . THR A 1 98 ? -5.735 -7.308 2.622 1.00 87.94 98 THR A N 1
ATOM 748 C CA . THR A 1 98 ? -5.509 -6.012 3.275 1.00 87.94 98 THR A CA 1
ATOM 749 C C . THR A 1 98 ? -5.674 -6.188 4.774 1.00 87.94 98 THR A C 1
ATOM 751 O O . THR A 1 98 ? -6.755 -6.561 5.232 1.00 87.94 98 THR A O 1
ATOM 754 N N . LEU A 1 99 ? -4.628 -5.898 5.549 1.00 88.12 99 LEU A N 1
ATOM 755 C CA . LEU A 1 99 ? -4.702 -5.910 7.005 1.00 88.12 99 LEU A CA 1
ATOM 756 C C . LEU A 1 99 ? -4.962 -4.492 7.516 1.00 88.12 99 LEU A C 1
ATOM 758 O O . LEU A 1 99 ? -4.143 -3.591 7.347 1.00 88.12 99 LEU A O 1
ATOM 762 N N . LEU A 1 100 ? -6.105 -4.296 8.171 1.00 85.81 100 LEU A N 1
ATOM 763 C CA . LEU A 1 100 ? -6.417 -3.063 8.890 1.00 85.81 100 LEU A CA 1
ATOM 764 C C . LEU A 1 100 ? -6.090 -3.252 10.367 1.00 85.81 100 LEU A C 1
ATOM 766 O O . LEU A 1 100 ? -6.804 -3.958 11.077 1.00 85.81 100 LEU A O 1
ATOM 770 N N . LEU A 1 101 ? -5.001 -2.631 10.818 1.00 83.81 101 LEU A N 1
ATOM 771 C CA . LEU A 1 101 ? -4.549 -2.708 12.202 1.00 83.81 101 LEU A CA 1
ATOM 772 C C . LEU A 1 101 ? -5.183 -1.579 13.020 1.00 83.81 101 LEU A C 1
ATOM 774 O O . LEU A 1 101 ? -5.025 -0.404 12.693 1.00 83.81 101 LEU A O 1
ATOM 778 N N . PHE A 1 102 ? -5.853 -1.944 14.107 1.00 79.81 102 PHE A N 1
ATOM 779 C CA . PHE A 1 102 ? -6.458 -1.022 15.062 1.00 79.81 102 PHE A CA 1
ATOM 780 C C . PHE A 1 102 ? -5.837 -1.198 16.440 1.00 79.81 102 PHE A C 1
ATOM 782 O O . PHE A 1 102 ? -5.636 -2.320 16.890 1.00 79.81 102 PHE A O 1
ATOM 789 N N . ASP A 1 103 ? -5.583 -0.086 17.120 1.00 80.00 103 ASP A N 1
ATOM 790 C CA . ASP A 1 103 ? -5.189 -0.053 18.527 1.00 80.00 103 ASP A CA 1
ATOM 791 C C . ASP A 1 103 ? -6.416 0.420 19.336 1.00 80.00 103 ASP A C 1
ATOM 793 O O . ASP A 1 103 ? -6.828 1.573 19.162 1.00 80.00 103 ASP A O 1
ATOM 797 N N . PRO A 1 104 ? -7.047 -0.441 20.162 1.00 72.44 104 PRO A N 1
ATOM 798 C CA . PRO A 1 104 ? -8.281 -0.108 20.879 1.00 72.44 104 PRO A CA 1
ATOM 799 C C . PRO A 1 104 ? -8.105 1.059 21.854 1.00 72.44 104 PRO A C 1
ATOM 801 O O . PRO A 1 104 ? -9.059 1.787 22.119 1.00 72.44 104 PRO A O 1
ATOM 804 N N . HIS A 1 105 ? -6.880 1.299 22.321 1.00 72.62 105 HIS A N 1
ATOM 805 C CA . HIS A 1 105 ? -6.559 2.368 23.267 1.00 72.62 105 HIS A CA 1
ATOM 806 C C . HIS A 1 105 ? -6.343 3.725 22.598 1.00 72.62 105 HIS A C 1
ATOM 808 O O . HIS A 1 105 ? -6.265 4.751 23.272 1.00 72.62 105 HIS A O 1
ATOM 814 N N . LYS A 1 106 ? -6.222 3.743 21.266 1.00 68.44 106 LYS A N 1
ATOM 815 C CA . LYS A 1 106 ? -5.989 4.949 20.455 1.00 68.44 106 LYS A CA 1
ATOM 816 C C . LYS A 1 106 ? -7.044 5.129 19.370 1.00 68.44 106 LYS A C 1
ATOM 818 O O . LYS A 1 106 ? -6.777 5.779 18.361 1.00 68.44 106 LYS A O 1
ATOM 823 N N . LEU A 1 107 ? -8.210 4.512 19.549 1.00 61.06 107 LEU A N 1
ATOM 824 C CA . LEU A 1 107 ? -9.241 4.406 18.525 1.00 61.06 107 LEU A CA 1
ATOM 825 C C . LEU A 1 107 ? -9.981 5.745 18.374 1.00 61.06 107 LEU A C 1
ATOM 827 O O . LEU A 1 107 ? -11.090 5.932 18.860 1.00 61.06 107 LEU A O 1
ATOM 831 N N . ASP A 1 108 ? -9.325 6.692 17.707 1.00 61.97 108 ASP A N 1
ATOM 832 C CA . ASP A 1 108 ? -9.894 7.972 17.302 1.00 61.97 108 ASP A CA 1
ATOM 833 C C . ASP A 1 108 ? -10.232 7.885 15.807 1.00 61.97 108 ASP A C 1
ATOM 835 O O . ASP A 1 108 ? -9.348 7.786 14.949 1.00 61.97 108 ASP A O 1
ATOM 839 N N . ILE A 1 109 ? -11.523 7.815 15.476 1.00 63.03 109 ILE A N 1
ATOM 840 C CA . ILE A 1 109 ? -11.987 7.621 14.094 1.00 63.03 109 ILE A CA 1
ATOM 841 C C . ILE A 1 109 ? -11.835 8.950 13.348 1.00 63.03 109 ILE A C 1
ATOM 843 O O . ILE A 1 109 ? -12.769 9.743 13.244 1.00 63.03 109 ILE A O 1
ATOM 847 N N . SER A 1 110 ? -10.631 9.203 12.836 1.00 68.06 110 SER A N 1
ATOM 848 C CA . SER A 1 110 ? -10.328 10.422 12.091 1.00 68.06 110 SER A CA 1
ATOM 849 C C . SER A 1 110 ? -10.976 10.421 10.700 1.00 68.06 110 SER A C 1
ATOM 851 O O . SER A 1 110 ? -11.192 9.378 10.074 1.00 68.06 110 SER A O 1
ATOM 853 N N . ASP A 1 111 ? -11.206 11.612 10.142 1.00 72.50 111 ASP A N 1
ATOM 854 C CA . ASP A 1 111 ? -11.672 11.764 8.758 1.00 72.50 111 ASP A CA 1
ATOM 855 C C . ASP A 1 111 ? -10.746 11.085 7.735 1.00 72.50 111 ASP A C 1
ATOM 857 O O . ASP A 1 111 ? -11.169 10.755 6.629 1.00 72.50 111 ASP A O 1
ATOM 861 N N . GLU A 1 112 ? -9.448 10.950 8.031 1.00 71.69 112 GLU A N 1
ATOM 862 C CA . GLU A 1 112 ? -8.487 10.311 7.120 1.00 71.69 112 GLU A CA 1
ATOM 863 C C . GLU A 1 112 ? -8.652 8.804 7.131 1.00 71.69 112 GLU A C 1
ATOM 865 O O . GLU A 1 112 ? -8.641 8.181 6.071 1.00 71.69 112 GLU A O 1
ATOM 870 N N . PHE A 1 113 ? -8.926 8.247 8.305 1.00 76.19 113 PHE A N 1
ATOM 871 C CA . PHE A 1 113 ? -9.252 6.845 8.446 1.00 76.19 113 PHE A CA 1
ATOM 872 C C . PHE A 1 113 ? -10.530 6.478 7.677 1.00 76.19 113 PHE A C 1
ATOM 874 O O . PHE A 1 113 ? -10.535 5.526 6.896 1.00 76.19 113 PHE A O 1
ATOM 881 N N . ASN A 1 114 ? -11.577 7.304 7.776 1.00 79.94 114 ASN A N 1
ATOM 882 C CA . ASN A 1 114 ? -12.803 7.127 6.990 1.00 79.94 114 ASN A CA 1
ATOM 883 C C . ASN A 1 114 ? -12.557 7.194 5.473 1.00 79.94 114 ASN A C 1
ATOM 885 O O . ASN A 1 114 ? -13.159 6.429 4.714 1.00 79.94 114 ASN A O 1
ATOM 889 N N . ARG A 1 115 ? -11.660 8.075 5.006 1.00 79.31 115 ARG A N 1
ATOM 890 C CA . ARG A 1 115 ? -11.277 8.148 3.584 1.00 79.31 115 ARG A CA 1
ATOM 891 C C . ARG A 1 115 ? -10.538 6.898 3.119 1.00 79.31 115 ARG A C 1
ATOM 893 O O . ARG A 1 115 ? -10.819 6.434 2.020 1.00 79.31 115 ARG A O 1
ATOM 900 N N . VAL A 1 116 ? -9.652 6.344 3.949 1.00 80.12 116 VAL A N 1
ATOM 901 C CA . VAL A 1 116 ? -8.974 5.070 3.664 1.00 80.12 116 VAL A CA 1
ATOM 902 C C . VAL A 1 116 ? -9.981 3.932 3.584 1.00 80.12 116 VAL A C 1
ATOM 904 O O . VAL A 1 116 ? -10.011 3.231 2.585 1.00 80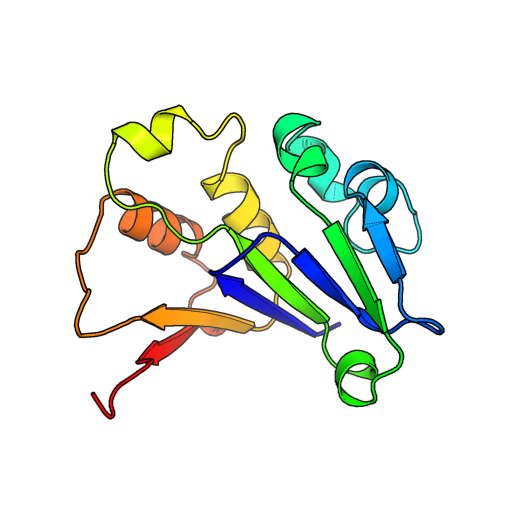.12 116 VAL A O 1
ATOM 907 N N . ILE A 1 117 ? -10.876 3.782 4.565 1.00 81.88 117 ILE A N 1
ATOM 908 C CA . ILE A 1 117 ? -11.933 2.757 4.489 1.00 81.88 117 ILE A CA 1
ATOM 909 C C . ILE A 1 117 ? -12.765 2.936 3.213 1.00 81.88 117 ILE A C 1
ATOM 911 O O . ILE A 1 117 ? -13.076 1.970 2.522 1.00 81.88 117 ILE A O 1
ATOM 915 N N . THR A 1 118 ? -13.097 4.180 2.866 1.00 85.81 118 THR A N 1
ATOM 916 C CA . THR A 1 118 ? -13.867 4.478 1.654 1.00 85.81 118 THR A CA 1
ATOM 917 C C . THR A 1 118 ? -13.107 4.103 0.380 1.00 85.81 118 THR A C 1
ATOM 919 O O . THR A 1 118 ? -13.731 3.611 -0.556 1.00 85.81 118 THR A O 1
ATOM 922 N N . SER A 1 119 ? -11.782 4.276 0.333 1.00 83.94 119 SER A N 1
ATOM 923 C CA . SER A 1 119 ? -10.966 3.893 -0.829 1.00 83.94 119 SER A CA 1
ATOM 924 C C . SER A 1 119 ? -10.720 2.391 -0.954 1.00 83.94 119 SER A C 1
ATOM 926 O O . SER A 1 119 ? -10.282 1.938 -2.012 1.00 83.94 119 SER A O 1
ATOM 928 N N . LEU A 1 120 ? -11.028 1.629 0.098 1.00 85.12 120 LEU A N 1
ATOM 929 C CA . LEU A 1 120 ? -11.034 0.168 0.105 1.00 85.12 120 LEU A CA 1
ATOM 930 C C . LEU A 1 120 ? -12.400 -0.431 -0.276 1.00 85.12 120 LEU A C 1
ATOM 932 O O . LEU A 1 120 ? -12.515 -1.650 -0.375 1.00 85.12 120 LEU A O 1
ATOM 936 N N . ARG A 1 121 ? -13.442 0.383 -0.502 1.00 85.50 121 ARG A N 1
ATOM 937 C CA . ARG A 1 121 ? -14.760 -0.123 -0.922 1.00 85.50 121 ARG A CA 1
ATOM 938 C C . ARG A 1 121 ? -14.664 -0.892 -2.238 1.00 85.50 121 ARG A C 1
ATOM 940 O O . ARG A 1 121 ? -14.013 -0.436 -3.175 1.00 85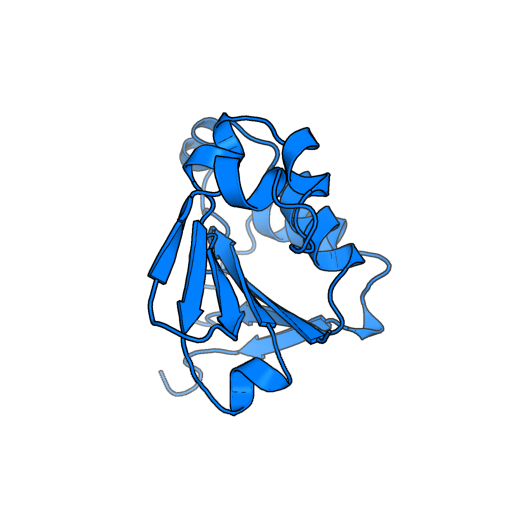.50 121 ARG A O 1
ATOM 947 N N . GLY A 1 122 ? -15.362 -2.025 -2.324 1.00 87.62 122 GLY A N 1
ATOM 948 C CA . GLY A 1 122 ? -15.286 -2.928 -3.480 1.00 87.62 122 GLY A CA 1
ATOM 949 C C . GLY A 1 122 ? -14.149 -3.949 -3.380 1.00 87.62 122 GLY A C 1
ATOM 950 O O . GLY A 1 122 ? -13.953 -4.749 -4.293 1.00 87.62 122 GLY A O 1
ATOM 951 N N . HIS A 1 123 ? -13.419 -3.932 -2.266 1.00 87.62 123 HIS A N 1
ATOM 952 C CA . HIS A 1 123 ? -12.370 -4.880 -1.905 1.00 87.62 123 HIS A CA 1
ATOM 953 C C . HIS A 1 123 ? -12.624 -5.500 -0.523 1.00 87.62 123 HIS A C 1
ATOM 955 O O . HIS A 1 123 ? -11.699 -5.959 0.142 1.00 87.62 123 HIS A O 1
ATOM 961 N N . ASP A 1 124 ? -13.874 -5.483 -0.062 1.00 86.62 124 ASP A N 1
ATOM 962 C CA . ASP A 1 124 ? -14.259 -5.856 1.299 1.00 86.62 124 ASP A CA 1
ATOM 963 C C . ASP A 1 124 ? -13.959 -7.334 1.626 1.00 86.62 124 ASP A C 1
ATOM 965 O O . ASP A 1 124 ? -13.625 -7.674 2.761 1.00 86.62 124 ASP A O 1
ATOM 969 N N . ASP A 1 125 ? -13.995 -8.213 0.623 1.00 91.12 125 ASP A N 1
ATOM 970 C CA . ASP A 1 125 ? -13.741 -9.654 0.734 1.00 91.12 125 ASP A CA 1
ATOM 971 C C . ASP A 1 125 ? -12.301 -9.993 1.161 1.00 91.12 125 ASP A C 1
ATOM 973 O O . ASP A 1 125 ? -12.065 -10.984 1.870 1.00 91.12 125 ASP A O 1
ATOM 977 N N . LYS A 1 126 ? -11.346 -9.127 0.810 1.00 90.25 126 LYS A N 1
ATOM 978 C CA . LYS A 1 126 ? -9.924 -9.267 1.155 1.00 90.25 126 LYS A CA 1
ATOM 979 C C . LYS A 1 126 ? -9.481 -8.464 2.372 1.00 90.25 126 LYS A C 1
ATOM 981 O O . LYS A 1 126 ? -8.312 -8.524 2.747 1.00 90.25 126 LYS A O 1
ATOM 986 N N . ILE A 1 127 ? -10.380 -7.731 3.023 1.00 89.25 127 ILE A N 1
ATOM 987 C CA . ILE A 1 127 ? -10.039 -6.978 4.233 1.00 89.25 127 ILE A CA 1
ATOM 988 C C . ILE A 1 127 ? -10.084 -7.909 5.449 1.00 89.25 127 ILE A C 1
ATOM 990 O O . ILE A 1 127 ? -11.038 -8.664 5.651 1.00 89.25 127 ILE A O 1
ATOM 994 N N . ARG A 1 128 ? -9.052 -7.854 6.295 1.00 90.25 128 ARG A N 1
ATOM 995 C CA . ARG A 1 128 ? -9.052 -8.451 7.636 1.00 90.25 128 ARG A CA 1
ATOM 996 C C . ARG A 1 128 ? -8.684 -7.390 8.659 1.00 90.25 128 ARG A C 1
ATOM 998 O O . ARG A 1 128 ? -7.674 -6.703 8.531 1.00 90.25 128 ARG A O 1
ATOM 1005 N N . VAL A 1 129 ? -9.527 -7.265 9.676 1.00 87.69 129 VAL A N 1
ATOM 1006 C CA . VAL A 1 129 ? -9.329 -6.332 10.783 1.00 87.69 129 VAL A CA 1
ATOM 1007 C C . VAL A 1 129 ? -8.543 -7.035 11.882 1.00 87.69 129 VAL A C 1
ATOM 1009 O O . VAL A 1 129 ? -8.916 -8.123 12.314 1.00 87.69 129 VAL A O 1
ATOM 1012 N N . VAL A 1 130 ? -7.463 -6.405 12.333 1.00 89.00 130 VAL A N 1
ATOM 1013 C CA . VAL A 1 130 ? -6.609 -6.891 13.416 1.00 89.00 130 VAL A CA 1
ATOM 1014 C C . VAL A 1 130 ? -6.671 -5.886 14.559 1.00 89.00 130 VAL A C 1
ATOM 1016 O O . VAL A 1 130 ? -6.234 -4.747 14.412 1.00 89.00 130 VAL A O 1
ATOM 1019 N N . LEU A 1 131 ? -7.201 -6.313 15.705 1.00 86.19 131 LEU A N 1
ATOM 1020 C CA . LEU A 1 131 ? -7.128 -5.558 16.956 1.00 86.19 131 LEU A CA 1
ATOM 1021 C C . LEU A 1 131 ? -5.765 -5.827 17.595 1.00 86.19 131 LEU A C 1
ATOM 1023 O O . LEU A 1 131 ? -5.541 -6.865 18.215 1.00 86.19 131 LEU A O 1
ATOM 1027 N N . ASN A 1 132 ? -4.831 -4.916 17.368 1.00 83.00 132 ASN A N 1
ATOM 1028 C CA . ASN A 1 132 ? -3.484 -4.991 17.899 1.00 83.00 132 ASN A CA 1
ATOM 1029 C C . ASN A 1 132 ? -3.453 -4.532 19.367 1.00 83.00 132 ASN A C 1
ATOM 1031 O O . ASN A 1 132 ? -4.237 -3.671 19.756 1.00 83.00 132 ASN A O 1
ATOM 1035 N N . LYS A 1 133 ? -2.508 -5.063 20.154 1.00 84.44 133 LYS A N 1
ATOM 1036 C CA . LYS A 1 133 ? -2.308 -4.735 21.582 1.00 84.44 133 LYS A CA 1
ATOM 1037 C C . LYS A 1 133 ? -3.539 -4.960 22.469 1.00 84.44 133 LYS A C 1
ATOM 1039 O O . LYS A 1 133 ? -3.797 -4.192 23.390 1.00 84.44 133 LYS A O 1
ATOM 1044 N N . ALA A 1 134 ? -4.319 -5.997 22.178 1.00 83.62 134 ALA A N 1
ATOM 1045 C CA . ALA A 1 134 ? -5.509 -6.340 22.960 1.00 83.62 134 ALA A CA 1
ATOM 1046 C C . ALA A 1 134 ? -5.190 -6.850 24.382 1.00 83.62 134 ALA A C 1
ATOM 1048 O O . ALA A 1 134 ? -6.098 -7.030 25.186 1.00 83.62 134 ALA A O 1
ATOM 1049 N N . ASP A 1 135 ? -3.918 -7.132 24.665 1.00 85.44 135 ASP A N 1
ATOM 1050 C CA . ASP A 1 135 ? -3.387 -7.531 25.967 1.00 85.44 135 ASP A CA 1
ATOM 1051 C C . ASP A 1 135 ? -3.100 -6.352 26.911 1.00 85.44 135 ASP A C 1
ATOM 1053 O O . ASP A 1 135 ? -2.894 -6.574 28.105 1.00 85.44 135 ASP A O 1
ATOM 1057 N N . GLN A 1 136 ? -3.070 -5.125 26.382 1.00 74.69 136 GLN A N 1
ATOM 1058 C CA . GLN A 1 136 ? -2.930 -3.886 27.157 1.00 74.69 136 GLN A CA 1
ATOM 1059 C C . GLN A 1 136 ? -4.287 -3.428 27.683 1.00 74.69 136 GLN A C 1
ATOM 1061 O O . GLN A 1 136 ? -4.311 -2.830 28.780 1.00 74.69 136 GLN A O 1
#

Nearest PDB structures (foldseek):
  5mtv-assembly1_A-2  TM=9.590E-01  e=1.969E-14  Mus musculus
  5mvf-assembly1_A-2  TM=9.328E-01  e=5.162E-14  Mus musculus
  7sox-assembly1_A  TM=9.420E-01  e=7.591E-14  Mus musculus
  4cid-assembly1_A-2  TM=7.711E-01  e=2.603E-12  Mus musculus
  3fnr-assembly1_A  TM=4.114E-01  e=5.651E+00  Campylobacter jejuni

Mean predicted aligned error: 6.41 Å

Sequence (136 aa):
MNYCISFTNGVGVQSGPNERSIPGNIVAVQADMPFSGLTTFGTAFLSKFECSQMPHPLLEHITFVDSPGVLYGEKQRTQRAYDFTGVTSWFAAKCDLTLLLFDPHKLDISDEFNRVITSLRGHDDKIRVVLNKADQ

Secondary structure (DSSP, 8-state):
-EEEEEEES-EEEEE-SS-EEEEHHHHTT-TTSTTGGGGGGHHHHHTT-EEEEE--GGGGTEEEEEEEPPPPSHHHHTT--S-HHHHHHHHHHH-SEEEEEE-GGG----HHHHHHHHHTTT-GGGEEEEETTTT-

InterPro domains:
  IPR027417 P-loop containing nucleoside triphosphate hydrolase [G3DSA:3.40.50.300] (8-136)
  IPR027417 P-loop containing nucleoside triphosphate hydrolase [SSF52540] (16-136)
  IPR030381 Dynamin-type guanine nucleotide-binding (G) domain [PS51718] (1-136)

Foldseek 3Di:
DAEEEDEAFFEKEAEDPAWDKDQQVRLLPPPPHPRVVVCVFPPLVSRRHIYTYHHDPVRVPYMYGYHHHQDDDDVVVVVRPTDRLVVLLVSLVVHQAYEAEDAPVPPDCDPSVVSNVVSNPVSVVRYDYHHPPPVD

Solvent-accessible surface area (backbone atoms only — not comparable to full-atom values): 7682 Å² total; per-residue (Å²): 132,39,30,37,39,39,65,57,51,37,31,37,39,33,51,33,96,52,78,45,79,40,55,22,69,57,43,25,69,38,88,94,39,100,37,44,75,55,55,82,54,36,66,65,38,26,76,63,30,34,37,38,25,32,74,44,81,67,31,76,65,35,31,40,32,32,29,61,46,85,69,80,60,73,81,57,59,80,69,54,80,40,65,60,58,60,53,52,29,55,51,55,74,67,34,65,34,37,47,47,77,39,46,81,91,69,71,67,90,40,76,58,54,54,48,47,57,58,47,43,62,96,46,65,91,35,54,45,81,40,75,44,74,80,89,113

Organism: Trifolium pratense (NCBI:txid57577)

pLDDT: mean 81.31, std 14.08, range [34.19, 94.94]

Radius of gyration: 15.19 Å; Cα contacts (8 Å, |Δi|>4): 233; chains: 1; bound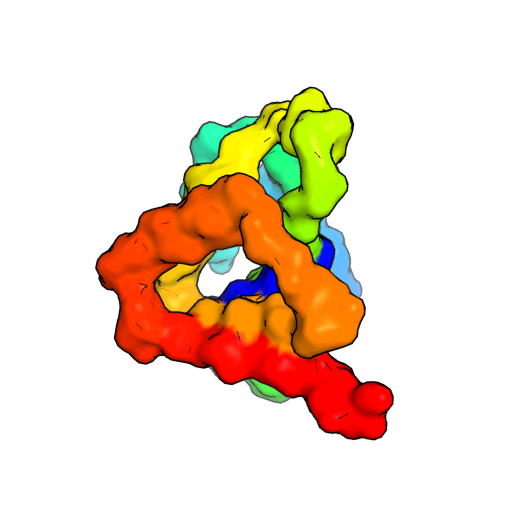ing box: 36×38×43 Å